Protein AF-A0A1X0P2I8-F1 (afdb_monomer_lite)

Structure (mmCIF, N/CA/C/O backbone):
data_AF-A0A1X0P2I8-F1
#
_entry.id   AF-A0A1X0P2I8-F1
#
loop_
_atom_site.group_PDB
_atom_site.id
_atom_site.type_symbol
_atom_site.label_atom_id
_atom_site.label_alt_id
_atom_site.label_comp_id
_atom_site.label_asym_id
_atom_site.label_entity_id
_atom_site.label_seq_id
_atom_site.pdbx_PDB_ins_code
_atom_site.Cartn_x
_atom_site.Cartn_y
_atom_site.Cartn_z
_atom_site.occupancy
_atom_site.B_iso_or_equiv
_atom_site.auth_seq_id
_atom_site.auth_comp_id
_atom_site.auth_asym_id
_atom_site.auth_atom_id
_atom_site.pdbx_PDB_model_num
ATOM 1 N N . MET A 1 1 ? 32.670 7.216 27.425 1.00 40.34 1 MET A N 1
ATOM 2 C CA . MET A 1 1 ? 31.944 6.574 26.307 1.00 40.34 1 MET A CA 1
ATOM 3 C C . MET A 1 1 ? 30.724 7.446 26.153 1.00 40.34 1 MET A C 1
ATOM 5 O O . MET A 1 1 ? 29.781 7.277 26.911 1.00 40.34 1 MET A O 1
ATOM 9 N N . ASP A 1 2 ? 30.829 8.472 25.312 1.00 43.84 2 ASP A N 1
ATOM 10 C CA . ASP A 1 2 ? 29.868 9.572 25.307 1.00 43.84 2 ASP A CA 1
ATOM 11 C C . ASP A 1 2 ? 28.944 9.383 24.108 1.00 43.84 2 ASP A C 1
ATOM 13 O O . ASP A 1 2 ? 29.322 9.615 22.958 1.00 43.84 2 ASP A O 1
ATOM 17 N N . GLU A 1 3 ? 27.741 8.891 24.388 1.00 51.69 3 GLU A N 1
ATOM 18 C CA . GLU A 1 3 ? 26.669 8.718 23.415 1.00 51.69 3 GLU A CA 1
ATOM 19 C C . GLU A 1 3 ? 26.085 10.090 23.058 1.00 51.69 3 GLU A C 1
ATOM 21 O O . GLU A 1 3 ? 25.360 10.712 23.836 1.00 51.69 3 GLU A O 1
ATOM 26 N N . ARG A 1 4 ? 26.398 10.590 21.860 1.00 50.97 4 ARG A N 1
ATOM 27 C CA . ARG A 1 4 ? 25.686 11.732 21.279 1.00 50.97 4 ARG A CA 1
ATOM 28 C C . ARG A 1 4 ? 24.426 11.229 20.583 1.00 50.97 4 ARG A C 1
ATOM 30 O O . ARG A 1 4 ? 24.467 10.783 19.441 1.00 50.97 4 ARG A O 1
ATOM 37 N N . SER A 1 5 ? 23.312 11.321 21.304 1.00 48.66 5 SER A N 1
ATOM 38 C CA . SER A 1 5 ? 21.954 11.201 20.774 1.00 48.66 5 SER A CA 1
ATOM 39 C C . SER A 1 5 ? 21.706 12.309 19.741 1.00 48.66 5 SER A C 1
ATOM 41 O O . SER A 1 5 ? 21.740 13.494 20.073 1.00 48.66 5 SER A O 1
ATOM 43 N N . SER A 1 6 ? 21.510 11.936 18.475 1.00 56.78 6 SER A N 1
ATOM 44 C CA . SER A 1 6 ? 21.095 12.860 17.417 1.00 56.78 6 SER A CA 1
ATOM 45 C C . SER A 1 6 ? 19.573 12.992 17.469 1.00 56.78 6 SER A C 1
ATOM 47 O O . SER A 1 6 ? 18.841 12.095 17.054 1.00 56.78 6 SER A O 1
ATOM 49 N N . GLN A 1 7 ? 19.095 14.100 18.037 1.00 51.88 7 GLN A N 1
ATOM 50 C CA . GLN A 1 7 ? 17.690 14.500 17.984 1.00 51.88 7 GLN A CA 1
ATOM 51 C C . GLN A 1 7 ? 17.355 14.980 16.567 1.00 51.88 7 GLN A C 1
ATOM 53 O O . GLN A 1 7 ? 17.411 16.170 16.266 1.00 51.88 7 GLN A O 1
ATOM 58 N N . GLY A 1 8 ? 17.006 14.045 15.685 1.00 51.22 8 GLY A N 1
ATOM 59 C CA . GLY A 1 8 ? 16.320 14.367 14.438 1.00 51.22 8 GLY A CA 1
ATOM 60 C C . GLY A 1 8 ? 14.896 14.826 14.749 1.00 51.22 8 GLY A C 1
ATOM 61 O O . GLY A 1 8 ? 14.048 14.013 15.112 1.00 51.22 8 GLY A O 1
ATOM 62 N N . SER A 1 9 ? 14.643 16.131 14.643 1.00 59.03 9 SER A N 1
ATOM 63 C CA . SER A 1 9 ? 13.307 16.721 14.767 1.00 59.03 9 SER A CA 1
ATOM 64 C C . SER A 1 9 ? 12.510 16.431 13.494 1.00 59.03 9 SER A C 1
ATOM 66 O O . SER A 1 9 ? 12.720 17.066 12.462 1.00 59.03 9 SER A O 1
ATOM 68 N N . PHE A 1 10 ? 11.624 15.438 13.547 1.00 44.09 10 PHE A N 1
ATOM 69 C CA . PHE A 1 10 ? 10.663 15.171 12.481 1.00 44.09 10 PHE A CA 1
ATOM 70 C C . PHE A 1 10 ? 9.464 16.107 12.663 1.00 44.09 10 PHE A C 1
ATOM 72 O O . PHE A 1 10 ? 8.687 15.952 13.603 1.00 44.09 10 PHE A O 1
ATOM 79 N N . VAL A 1 11 ? 9.338 17.107 11.791 1.00 60.53 11 VAL A N 1
ATOM 80 C CA . VAL A 1 11 ? 8.165 17.987 11.752 1.00 60.53 11 VAL A CA 1
ATOM 81 C C . VAL A 1 11 ? 7.122 17.333 10.846 1.00 60.53 11 VAL A C 1
ATOM 83 O O . VAL A 1 11 ? 7.303 17.261 9.633 1.00 60.53 11 VAL A O 1
ATOM 86 N N . ASP A 1 12 ? 6.048 16.823 11.451 1.00 60.06 12 ASP A N 1
ATOM 87 C CA . ASP A 1 12 ? 4.880 16.288 10.749 1.00 60.06 12 ASP A CA 1
ATOM 88 C C . ASP A 1 12 ? 4.050 17.451 10.191 1.00 60.06 12 ASP A C 1
ATOM 90 O O . ASP A 1 12 ? 3.323 18.140 10.912 1.00 60.06 12 ASP A O 1
ATOM 94 N N . HIS A 1 13 ? 4.196 17.716 8.896 1.00 55.31 13 HIS A N 1
ATOM 95 C CA . HIS A 1 13 ? 3.269 18.576 8.179 1.00 55.31 13 HIS A CA 1
ATOM 96 C C . HIS A 1 13 ? 2.055 17.721 7.819 1.00 55.31 13 HIS A C 1
ATOM 98 O O . HIS A 1 13 ? 2.051 17.056 6.784 1.00 55.31 13 HIS A O 1
ATOM 104 N N . GLY A 1 14 ? 1.061 17.708 8.714 1.00 46.59 14 GLY A N 1
ATOM 105 C CA . GLY A 1 14 ? -0.191 16.974 8.540 1.00 46.59 14 GLY A CA 1
ATOM 106 C C . GLY A 1 14 ? -0.905 17.258 7.207 1.00 46.59 14 GLY A C 1
ATOM 107 O O . GLY A 1 14 ? -0.494 18.097 6.410 1.00 46.59 14 GLY A O 1
ATOM 108 N N . LEU A 1 15 ? -2.015 16.549 6.979 1.00 49.03 15 LEU A N 1
ATOM 109 C CA . LEU A 1 15 ? -2.770 16.409 5.715 1.00 49.03 15 LEU A CA 1
ATOM 110 C C . LEU A 1 15 ? -3.286 17.701 5.026 1.00 49.03 15 LEU A C 1
ATOM 112 O O . LEU A 1 15 ? -4.008 17.603 4.036 1.00 49.03 15 LEU A O 1
ATOM 116 N N . GLU A 1 16 ? -2.914 18.894 5.483 1.00 47.81 16 GLU A N 1
ATOM 117 C CA . GLU A 1 16 ? -3.387 20.190 4.976 1.00 47.81 16 GLU A CA 1
ATOM 118 C C . GLU A 1 16 ? -2.297 21.007 4.258 1.00 47.81 16 GLU A C 1
ATOM 120 O O . GLU A 1 16 ? -2.300 22.237 4.274 1.00 47.81 16 GLU A O 1
ATOM 125 N N . ALA A 1 17 ? -1.361 20.348 3.571 1.00 54.28 17 ALA A N 1
ATOM 126 C CA . ALA A 1 17 ? -0.540 21.036 2.578 1.00 54.28 17 ALA A CA 1
ATOM 127 C C . ALA A 1 17 ? -1.408 21.361 1.348 1.00 54.28 17 ALA A C 1
ATOM 129 O O . ALA A 1 17 ? -1.534 20.557 0.422 1.00 54.28 17 ALA A O 1
ATOM 130 N N . GLU A 1 18 ? -2.045 22.534 1.369 1.00 49.94 18 GLU A N 1
ATOM 131 C CA . GLU A 1 18 ? -2.803 23.093 0.252 1.00 49.94 18 GLU A CA 1
ATOM 132 C C . GLU A 1 18 ? -2.025 22.934 -1.063 1.00 49.94 18 GLU A C 1
ATOM 134 O O . GLU A 1 18 ? -0.910 23.436 -1.236 1.00 49.94 18 GLU A O 1
ATOM 139 N N . VAL A 1 19 ? -2.632 22.209 -2.006 1.00 52.62 19 VAL A N 1
ATOM 140 C CA . VAL A 1 19 ? -2.083 21.928 -3.335 1.00 52.62 19 VAL A CA 1
ATOM 141 C C . VAL A 1 19 ? -2.141 23.202 -4.176 1.00 52.62 19 VAL A C 1
ATOM 143 O O . VAL A 1 19 ? -2.977 23.362 -5.067 1.00 52.62 19 VAL A O 1
ATOM 146 N N . ASN A 1 20 ? -1.235 24.135 -3.905 1.00 52.88 20 ASN A N 1
ATOM 147 C CA . ASN A 1 20 ? -0.969 25.232 -4.814 1.00 52.88 20 ASN A CA 1
ATOM 148 C C . ASN A 1 20 ? -0.104 24.673 -5.954 1.00 52.88 20 ASN A C 1
ATOM 150 O O . ASN A 1 20 ? 0.986 24.153 -5.717 1.00 52.88 20 ASN A O 1
ATOM 154 N N . LYS A 1 21 ? -0.590 24.738 -7.204 1.00 52.88 21 LYS A N 1
ATOM 155 C CA . LYS A 1 21 ? -0.022 24.060 -8.400 1.00 52.88 21 LYS A CA 1
ATOM 156 C C . LYS A 1 21 ? 1.413 24.482 -8.779 1.00 52.88 21 LYS A C 1
ATOM 158 O O . LYS A 1 21 ? 1.918 24.080 -9.825 1.00 52.88 21 LYS A O 1
ATOM 163 N N . GLN A 1 22 ? 2.065 25.296 -7.955 1.00 53.16 22 GLN A N 1
ATOM 164 C CA . GLN A 1 22 ? 3.416 25.820 -8.145 1.00 53.16 22 GLN A CA 1
ATOM 165 C C . GLN A 1 22 ? 4.371 25.471 -6.989 1.00 53.16 22 GLN A C 1
ATOM 167 O O . GLN A 1 22 ? 5.571 25.719 -7.109 1.00 53.16 22 GLN A O 1
ATOM 172 N N . SER A 1 23 ? 3.891 24.849 -5.908 1.00 50.38 23 SER A N 1
ATOM 173 C CA . SER A 1 23 ? 4.738 24.454 -4.780 1.00 50.38 23 SER A CA 1
ATOM 174 C C . SER A 1 23 ? 5.428 23.125 -5.073 1.00 50.38 23 SER A C 1
ATOM 176 O O . SER A 1 23 ? 4.863 22.046 -4.902 1.00 50.38 23 SER A O 1
ATOM 178 N N . ARG A 1 24 ? 6.672 23.195 -5.551 1.00 53.56 24 ARG A N 1
ATOM 179 C CA . ARG A 1 24 ? 7.569 22.034 -5.569 1.00 53.56 24 ARG A CA 1
ATOM 180 C C . ARG A 1 24 ? 8.019 21.735 -4.133 1.00 53.56 24 ARG A C 1
ATOM 182 O O . ARG A 1 24 ? 8.347 22.685 -3.424 1.00 53.56 24 ARG A O 1
ATOM 189 N N . PRO A 1 25 ? 8.095 20.461 -3.710 1.00 54.41 25 PRO A N 1
ATOM 190 C CA . PRO A 1 25 ? 8.664 20.120 -2.412 1.00 54.41 25 PRO A CA 1
ATOM 191 C C . PRO A 1 25 ? 10.125 20.584 -2.365 1.00 54.41 25 PRO A C 1
ATOM 193 O O . PRO A 1 25 ? 10.952 20.147 -3.170 1.00 54.41 25 PRO A O 1
ATOM 196 N N . GLN A 1 26 ? 10.427 21.509 -1.455 1.00 49.66 26 GLN A N 1
ATOM 197 C CA . GLN A 1 26 ? 11.792 21.930 -1.165 1.00 49.66 26 GLN A CA 1
ATOM 198 C C . GLN A 1 26 ? 12.400 20.909 -0.207 1.00 49.66 26 GLN A C 1
ATOM 200 O O . GLN A 1 26 ? 12.091 20.888 0.980 1.00 49.66 26 GLN A O 1
ATOM 205 N N . TRP A 1 27 ? 13.242 20.026 -0.737 1.00 51.84 27 TRP A N 1
ATOM 206 C CA . TRP A 1 27 ? 14.096 19.187 0.091 1.00 51.84 27 TRP A CA 1
ATOM 207 C C . TRP A 1 27 ? 15.298 20.030 0.507 1.00 51.84 27 TRP A C 1
ATOM 209 O O . TRP A 1 27 ? 16.186 20.288 -0.307 1.00 51.84 27 TRP A O 1
ATOM 219 N N . ASN A 1 28 ? 15.319 20.478 1.761 1.00 45.62 28 ASN A N 1
ATOM 220 C CA . ASN A 1 28 ? 16.518 21.062 2.346 1.00 45.62 28 ASN A CA 1
ATOM 221 C C . ASN A 1 28 ? 17.501 19.920 2.615 1.00 45.62 28 ASN A C 1
ATOM 223 O O . ASN A 1 28 ? 17.401 19.220 3.618 1.00 45.62 28 ASN A O 1
ATOM 227 N N . VAL A 1 29 ? 18.426 19.698 1.684 1.00 46.53 29 VAL A N 1
ATOM 228 C CA . VAL A 1 29 ? 19.618 18.895 1.956 1.00 46.53 29 VAL A CA 1
ATOM 229 C C . VAL A 1 29 ? 20.587 19.827 2.672 1.00 46.53 29 VAL A C 1
ATOM 231 O O . VAL A 1 29 ? 21.187 20.694 2.038 1.00 46.53 29 VAL A O 1
ATOM 234 N N . GLU A 1 30 ? 20.696 19.696 3.994 1.00 48.53 30 GLU A N 1
ATOM 235 C CA . GLU A 1 30 ? 21.789 20.318 4.740 1.00 48.53 30 GLU A CA 1
ATOM 236 C C . GLU A 1 30 ? 23.108 19.810 4.148 1.00 48.53 30 GLU A C 1
ATOM 238 O O . GLU A 1 30 ? 23.449 18.629 4.225 1.00 48.53 30 GLU A O 1
ATOM 243 N N . LEU A 1 31 ? 23.822 20.713 3.478 1.00 48.50 31 LEU A N 1
ATOM 244 C CA . LEU A 1 31 ? 25.191 20.500 3.045 1.00 48.50 31 LEU A CA 1
ATOM 245 C C . LEU A 1 31 ? 26.042 20.352 4.307 1.00 48.50 31 LEU A C 1
ATOM 247 O O . LEU A 1 31 ? 26.390 21.342 4.941 1.00 48.50 31 LEU A O 1
ATOM 251 N N . THR A 1 32 ? 26.369 19.118 4.682 1.00 47.84 32 THR A N 1
ATOM 252 C CA . THR A 1 32 ? 27.447 18.858 5.639 1.00 47.84 32 THR A CA 1
ATOM 253 C C . THR A 1 32 ? 28.736 19.496 5.122 1.00 47.84 32 THR A C 1
ATOM 255 O O . THR A 1 32 ? 29.154 19.224 3.994 1.00 47.84 32 THR A O 1
ATOM 258 N N . ASP A 1 33 ? 29.330 20.357 5.949 1.00 44.56 33 ASP A N 1
ATOM 259 C CA . ASP A 1 33 ? 30.525 21.150 5.663 1.00 44.56 33 ASP A CA 1
ATOM 260 C C . ASP A 1 33 ? 31.669 20.339 5.014 1.00 44.56 33 ASP A C 1
ATOM 262 O O . ASP A 1 33 ? 31.988 19.237 5.469 1.00 44.56 33 ASP A O 1
ATOM 266 N N . PRO A 1 34 ? 32.391 20.894 4.019 1.00 47.94 34 PRO A N 1
ATOM 267 C CA . PRO A 1 34 ? 33.467 20.196 3.311 1.00 47.94 34 PRO A CA 1
ATOM 268 C C . PRO A 1 34 ? 34.801 20.133 4.081 1.00 47.94 34 PRO A C 1
ATOM 270 O O . PRO A 1 34 ? 35.843 19.903 3.472 1.00 47.94 34 PRO A O 1
ATOM 273 N N . ASN A 1 35 ? 34.819 20.350 5.401 1.00 47.69 35 ASN A N 1
ATOM 274 C CA . ASN A 1 35 ? 36.061 20.626 6.133 1.00 47.69 35 ASN A CA 1
ATOM 275 C C . ASN A 1 35 ? 36.382 19.656 7.280 1.00 47.69 35 ASN A C 1
ATOM 277 O O . ASN A 1 35 ? 36.879 20.067 8.327 1.00 47.69 35 ASN A O 1
ATOM 281 N N . MET A 1 36 ? 36.137 18.358 7.088 1.00 41.94 36 MET A N 1
ATOM 282 C CA . MET A 1 36 ? 36.629 17.321 7.997 1.00 41.94 36 MET A CA 1
ATOM 283 C C . MET A 1 36 ? 37.161 16.115 7.217 1.00 41.94 36 MET A C 1
ATOM 285 O O . MET A 1 36 ? 36.434 15.474 6.466 1.00 41.94 36 MET A O 1
ATOM 289 N N . SER A 1 37 ? 38.422 15.781 7.507 1.00 38.03 37 SER A N 1
ATOM 290 C CA . SER A 1 37 ? 39.144 14.524 7.239 1.00 38.03 37 SER A CA 1
ATOM 291 C C . SER A 1 37 ? 40.025 14.421 5.984 1.00 38.03 37 SER A C 1
ATOM 293 O O . SER A 1 37 ? 39.835 13.602 5.093 1.00 38.03 37 SER A O 1
ATOM 295 N N . ASN A 1 38 ? 41.137 15.159 6.033 1.00 40.84 38 ASN A N 1
ATOM 296 C CA . ASN A 1 38 ? 42.406 14.708 5.468 1.00 40.84 38 ASN A CA 1
ATOM 297 C C . ASN A 1 38 ? 43.212 14.022 6.595 1.00 40.84 38 ASN A C 1
ATOM 299 O O . ASN A 1 38 ? 43.756 14.720 7.451 1.00 40.84 38 ASN A O 1
ATOM 303 N N . ARG A 1 39 ? 43.244 12.680 6.657 1.00 40.19 39 ARG A N 1
ATOM 304 C CA . ARG A 1 39 ? 44.257 11.881 7.393 1.00 40.19 39 ARG A CA 1
ATOM 305 C C . ARG A 1 39 ? 44.023 10.379 7.198 1.00 40.19 39 ARG A C 1
ATOM 307 O O . ARG A 1 39 ? 43.265 9.784 7.943 1.00 40.19 39 ARG A O 1
ATOM 314 N N . TYR A 1 40 ? 44.707 9.779 6.228 1.00 40.38 40 TYR A N 1
ATOM 315 C CA . TYR A 1 40 ? 45.463 8.527 6.379 1.00 40.38 40 TYR A CA 1
ATOM 316 C C . TYR A 1 40 ? 46.377 8.401 5.157 1.00 40.38 40 TYR A C 1
ATOM 318 O O . TYR A 1 40 ? 45.920 8.395 4.019 1.00 40.38 40 TYR A O 1
ATOM 326 N N . GLY A 1 41 ? 47.686 8.406 5.405 1.00 36.16 41 GLY A N 1
ATOM 327 C CA . GLY A 1 41 ? 48.711 8.337 4.372 1.00 36.16 41 GLY A CA 1
ATOM 328 C C . GLY A 1 41 ? 49.044 6.909 3.945 1.00 36.16 41 GLY A C 1
ATOM 329 O O . GLY A 1 41 ? 48.956 5.969 4.734 1.00 36.16 41 GLY A O 1
ATOM 330 N N . SER A 1 42 ? 49.515 6.775 2.706 1.00 38.47 42 SER A N 1
ATOM 331 C CA . SER A 1 42 ? 50.537 5.798 2.320 1.00 38.47 42 SER A CA 1
ATOM 332 C C . SER A 1 42 ? 51.155 6.165 0.967 1.00 38.47 42 SER A C 1
ATOM 334 O O . SER A 1 42 ? 50.488 6.096 -0.056 1.00 38.47 42 SER A O 1
ATOM 336 N N . SER A 1 43 ? 52.446 6.513 1.034 1.00 41.75 43 SER A N 1
ATOM 337 C CA . SER A 1 43 ? 53.532 6.038 0.156 1.00 41.75 43 SER A CA 1
ATOM 338 C C . SER A 1 43 ? 53.591 6.509 -1.312 1.00 41.75 43 SER A C 1
ATOM 340 O O . SER A 1 43 ? 52.734 6.174 -2.117 1.00 41.75 43 SER A O 1
ATOM 342 N N . GLY A 1 44 ? 54.674 7.236 -1.649 1.00 34.12 44 GLY A N 1
ATOM 343 C CA . GLY A 1 44 ? 55.070 7.703 -2.999 1.00 34.12 44 GLY A CA 1
ATOM 344 C C . GLY A 1 44 ? 55.504 6.590 -3.986 1.00 34.12 44 GLY A C 1
ATOM 345 O O . GLY A 1 44 ? 55.099 5.451 -3.767 1.00 34.12 44 GLY A O 1
ATOM 346 N N . PRO A 1 45 ? 56.337 6.836 -5.036 1.00 48.47 45 PRO A N 1
ATOM 347 C CA . PRO A 1 45 ? 57.292 7.943 -5.212 1.00 48.47 45 PRO A CA 1
ATOM 348 C C . PRO A 1 45 ? 57.292 8.665 -6.589 1.00 48.47 45 PRO A C 1
ATOM 350 O O . PRO A 1 45 ? 56.811 8.171 -7.600 1.00 48.47 45 PRO A O 1
ATOM 353 N N . SER A 1 46 ? 57.901 9.854 -6.571 1.00 47.06 46 SER A N 1
ATOM 354 C CA . SER A 1 46 ? 58.804 10.475 -7.558 1.00 47.06 46 SER A CA 1
ATOM 355 C C . SER A 1 46 ? 58.752 10.071 -9.044 1.00 47.06 46 SER A C 1
ATOM 357 O O . SER A 1 46 ? 59.233 9.003 -9.414 1.00 47.06 46 SER A O 1
ATOM 359 N N . SER A 1 47 ? 58.445 11.038 -9.917 1.00 41.78 47 SER A N 1
ATOM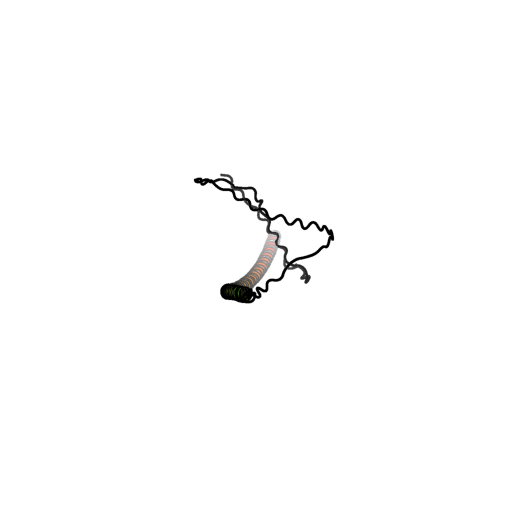 360 C CA . SER A 1 47 ? 59.198 11.227 -11.169 1.00 41.78 47 SER A CA 1
ATOM 361 C C . SER A 1 47 ? 59.093 12.670 -11.673 1.00 41.78 47 SER A C 1
ATOM 363 O O . SER A 1 47 ? 58.006 13.214 -11.842 1.00 41.78 47 SER A O 1
ATOM 365 N N . SER A 1 48 ? 60.263 13.256 -11.870 1.00 45.53 48 SER A N 1
ATOM 366 C CA . SER A 1 48 ? 60.601 14.573 -12.402 1.00 45.53 48 SER A CA 1
ATOM 367 C C . SER A 1 48 ? 60.402 14.709 -13.924 1.00 45.53 48 SER A C 1
ATOM 369 O O . SER A 1 48 ? 60.292 13.704 -14.621 1.00 45.53 48 SER A O 1
ATOM 371 N N . ASN A 1 49 ? 60.516 15.963 -14.403 1.00 41.06 49 ASN A N 1
ATOM 372 C CA . ASN A 1 49 ? 60.727 16.427 -15.793 1.00 41.06 49 ASN A CA 1
ATOM 373 C C . ASN A 1 49 ? 59.479 16.412 -16.705 1.00 41.06 49 ASN A C 1
ATOM 375 O O . ASN A 1 49 ? 58.652 15.522 -16.609 1.00 41.06 49 ASN A O 1
ATOM 379 N N . SER A 1 50 ? 59.245 17.340 -17.638 1.00 43.91 50 SER A N 1
ATOM 380 C CA . SER A 1 50 ? 60.072 18.344 -18.322 1.00 43.91 50 SER A CA 1
ATOM 381 C C . SER A 1 50 ? 59.145 19.388 -18.9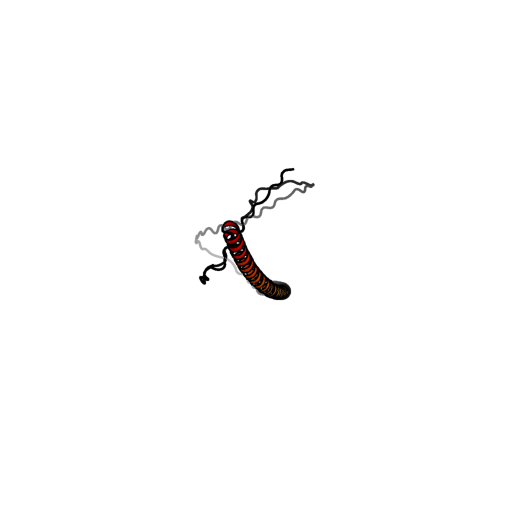62 1.00 43.91 50 SER A C 1
ATOM 383 O O . SER A 1 50 ? 58.032 19.053 -19.361 1.00 43.91 50 SER A O 1
ATOM 385 N N . ASN A 1 51 ? 59.666 20.606 -19.113 1.00 48.78 51 ASN A N 1
ATOM 386 C CA . ASN A 1 51 ? 59.240 21.679 -20.016 1.00 48.78 51 ASN A CA 1
ATOM 387 C C . ASN A 1 51 ? 58.711 21.185 -21.375 1.00 48.78 51 ASN A C 1
ATOM 389 O O . ASN A 1 51 ? 59.256 20.222 -21.921 1.00 48.78 51 ASN A O 1
ATOM 393 N N . ASN A 1 52 ? 57.736 21.911 -21.932 1.00 51.53 52 ASN A N 1
ATOM 394 C CA . ASN A 1 52 ? 57.887 22.571 -23.232 1.00 51.53 52 ASN A CA 1
ATOM 395 C C . ASN A 1 52 ? 56.837 23.675 -23.394 1.00 51.53 52 ASN A C 1
ATOM 397 O O . ASN A 1 52 ? 55.631 23.427 -23.337 1.00 51.53 52 ASN A O 1
ATOM 401 N N . ASP A 1 53 ? 57.373 24.877 -23.571 1.00 49.28 53 ASP A N 1
ATOM 402 C CA . ASP A 1 53 ? 56.766 26.028 -24.217 1.00 49.28 53 ASP A CA 1
ATOM 403 C C . ASP A 1 53 ? 56.271 25.651 -25.619 1.00 49.28 53 ASP A C 1
ATOM 405 O O . ASP A 1 53 ? 56.921 24.865 -26.304 1.00 49.28 53 ASP A O 1
ATOM 409 N N . ASP A 1 54 ? 55.156 26.234 -26.048 1.00 53.44 54 ASP A N 1
ATOM 410 C CA . ASP A 1 54 ? 54.997 26.673 -27.433 1.00 53.44 54 ASP A CA 1
ATOM 411 C C . ASP A 1 54 ? 53.982 27.822 -27.451 1.00 53.44 54 ASP A C 1
ATOM 413 O O . ASP A 1 54 ? 52.811 27.689 -27.081 1.00 53.44 54 ASP A O 1
ATOM 417 N N . GLU A 1 55 ? 54.525 28.977 -27.807 1.00 52.44 55 GLU A N 1
ATOM 418 C CA . GLU A 1 55 ? 53.868 30.249 -28.041 1.00 52.44 55 GLU A CA 1
ATOM 419 C C . GLU A 1 55 ? 52.952 30.165 -29.268 1.00 52.44 55 GLU A C 1
ATOM 421 O O . GLU A 1 55 ? 53.303 29.546 -30.268 1.00 52.44 55 GLU A O 1
ATOM 426 N N . ASP A 1 56 ? 51.809 30.848 -29.225 1.00 53.59 56 ASP A N 1
ATOM 427 C CA . ASP A 1 56 ? 51.098 31.255 -30.441 1.00 53.59 56 ASP A CA 1
ATOM 428 C C . ASP A 1 56 ? 50.514 32.658 -30.215 1.00 53.59 56 ASP A C 1
ATOM 430 O O . ASP A 1 56 ? 49.349 32.860 -29.853 1.00 53.59 56 ASP A O 1
ATOM 434 N N . ASP A 1 57 ? 51.398 33.639 -30.404 1.00 53.16 57 ASP A N 1
ATOM 435 C CA . ASP A 1 57 ? 51.101 35.059 -30.557 1.00 53.16 57 ASP A CA 1
ATOM 436 C C . ASP A 1 57 ? 50.218 35.295 -31.793 1.00 53.16 57 ASP A C 1
ATOM 438 O O . ASP A 1 57 ? 50.635 35.099 -32.934 1.00 53.16 57 ASP A O 1
ATOM 442 N N . ASN A 1 58 ? 49.004 35.806 -31.583 1.00 50.69 58 ASN A N 1
ATOM 443 C CA . ASN A 1 58 ? 48.185 36.402 -32.641 1.00 50.69 58 ASN A CA 1
ATOM 444 C C . ASN A 1 58 ? 48.109 37.922 -32.452 1.00 50.69 58 ASN A C 1
ATOM 446 O O . ASN A 1 58 ? 47.075 38.459 -32.055 1.00 50.69 58 ASN A O 1
ATOM 450 N N . ASN A 1 59 ? 49.201 38.614 -32.782 1.00 50.25 59 ASN A N 1
ATOM 451 C CA . ASN A 1 59 ? 49.188 40.049 -33.061 1.00 50.25 59 ASN A CA 1
ATOM 452 C C . ASN A 1 59 ? 49.024 40.259 -34.573 1.00 50.25 59 ASN A C 1
ATOM 454 O O . ASN A 1 59 ? 49.991 40.214 -35.331 1.00 50.25 59 ASN A O 1
ATOM 458 N N . ASN A 1 60 ? 47.786 40.487 -35.018 1.00 48.88 60 ASN A N 1
ATOM 459 C CA . ASN A 1 60 ? 47.522 41.089 -36.325 1.00 48.88 60 ASN A CA 1
ATOM 460 C C . ASN A 1 60 ? 47.506 42.609 -36.151 1.00 48.88 60 ASN A C 1
ATOM 462 O O . ASN A 1 60 ? 46.443 43.194 -35.946 1.00 48.88 60 ASN A O 1
ATOM 466 N N . ASP A 1 61 ? 48.690 43.221 -36.221 1.00 50.56 61 ASP A N 1
ATOM 467 C CA . ASP A 1 61 ? 48.820 44.663 -36.408 1.00 50.56 61 ASP A CA 1
ATOM 468 C C . ASP A 1 61 ? 48.729 45.006 -37.897 1.00 50.56 61 ASP A C 1
ATOM 470 O O . ASP A 1 61 ? 49.497 44.554 -38.751 1.00 50.56 61 ASP A O 1
ATOM 474 N N . ASP A 1 62 ? 47.717 45.813 -38.169 1.00 51.97 62 ASP A N 1
ATOM 475 C CA . ASP A 1 62 ? 47.272 46.316 -39.452 1.00 51.97 62 ASP A CA 1
ATOM 476 C C . ASP A 1 62 ? 48.124 47.541 -39.822 1.00 51.97 62 ASP A C 1
ATOM 478 O O . ASP A 1 62 ? 47.900 48.644 -39.322 1.00 51.97 62 ASP A O 1
ATOM 482 N N . HIS A 1 63 ? 49.134 47.369 -40.681 1.00 53.66 63 HIS A N 1
ATOM 483 C CA . HIS A 1 63 ? 49.868 48.502 -41.250 1.00 53.66 63 HIS A CA 1
ATOM 484 C C . HIS A 1 63 ? 50.038 48.402 -42.769 1.00 53.66 63 HIS A C 1
ATOM 486 O O . HIS A 1 63 ? 50.973 47.821 -43.320 1.00 53.66 63 HIS A O 1
ATOM 492 N N . ASP A 1 64 ? 49.093 49.072 -43.421 1.00 51.41 64 ASP A N 1
ATOM 493 C CA . ASP A 1 64 ? 49.115 49.611 -44.774 1.00 51.41 64 ASP A CA 1
ATOM 494 C C . ASP A 1 64 ? 50.356 50.485 -45.031 1.00 51.41 64 ASP A C 1
ATOM 496 O O . ASP A 1 64 ? 50.494 51.558 -44.450 1.00 51.41 64 ASP A O 1
ATOM 500 N N . TYR A 1 65 ? 51.217 50.067 -45.965 1.00 48.41 65 TYR A N 1
ATOM 501 C CA . TYR A 1 65 ? 51.991 50.999 -46.788 1.00 48.41 65 TYR A CA 1
ATOM 502 C C . TYR A 1 65 ? 52.181 50.472 -48.217 1.00 48.41 65 TYR A C 1
ATOM 504 O O . TYR A 1 65 ? 53.029 49.634 -48.528 1.00 48.41 65 TYR A O 1
ATOM 512 N N . ARG A 1 66 ? 51.427 51.079 -49.137 1.00 47.81 66 ARG A N 1
ATOM 513 C CA . ARG A 1 66 ? 51.725 51.178 -50.575 1.00 47.81 66 ARG A CA 1
ATOM 514 C C . ARG A 1 66 ? 53.186 51.572 -50.855 1.00 47.81 66 ARG A C 1
ATOM 516 O O . ARG A 1 66 ? 53.595 52.680 -50.512 1.00 47.81 66 ARG A O 1
ATOM 523 N N . LYS A 1 67 ? 53.878 50.810 -51.717 1.00 45.78 67 LYS A N 1
ATOM 524 C CA . LYS A 1 67 ? 54.747 51.376 -52.777 1.00 45.78 67 LYS A CA 1
ATOM 525 C C . LYS A 1 67 ? 55.034 50.379 -53.910 1.00 45.78 67 LYS A C 1
ATOM 527 O O . LYS A 1 67 ? 55.601 49.315 -53.715 1.00 45.78 67 LYS A O 1
ATOM 532 N N . LYS A 1 68 ? 54.629 50.776 -55.122 1.00 48.75 68 LYS A N 1
ATOM 533 C CA . LYS A 1 68 ? 54.916 50.149 -56.427 1.00 48.75 68 LYS A CA 1
ATOM 534 C C . LYS A 1 68 ? 56.396 50.313 -56.820 1.00 48.75 68 LYS A C 1
ATOM 536 O O . LYS A 1 68 ? 56.914 51.412 -56.629 1.00 48.75 68 LYS A O 1
ATOM 541 N N . LYS A 1 69 ? 56.974 49.333 -57.540 1.00 44.34 69 LYS A N 1
ATOM 542 C CA . LYS A 1 69 ? 57.434 49.442 -58.955 1.00 44.34 69 LYS A CA 1
ATOM 543 C C . LYS A 1 69 ? 58.098 48.140 -59.476 1.00 44.34 69 LYS A C 1
ATOM 545 O O . LYS A 1 69 ? 58.868 47.540 -58.744 1.00 44.34 69 LYS A O 1
ATOM 550 N N . HIS A 1 70 ? 57.725 47.776 -60.721 1.00 41.88 70 HIS A N 1
ATOM 551 C CA . HIS A 1 70 ? 58.442 47.133 -61.860 1.00 41.88 70 HIS A CA 1
ATOM 552 C C . HIS A 1 70 ? 59.790 46.426 -61.607 1.00 41.88 70 HIS A C 1
ATOM 554 O O . HIS A 1 70 ? 60.595 46.912 -60.834 1.00 41.88 70 HIS A O 1
ATOM 560 N N . ASP A 1 71 ? 60.221 45.361 -62.287 1.00 43.66 71 ASP A N 1
ATOM 561 C CA . ASP A 1 71 ? 59.842 44.642 -63.514 1.00 43.66 71 ASP A CA 1
ATOM 562 C C . ASP A 1 71 ? 60.653 43.329 -63.505 1.00 43.66 71 ASP A C 1
ATOM 564 O O . ASP A 1 71 ? 61.767 43.312 -62.979 1.00 43.66 71 ASP A O 1
ATOM 568 N N . GLY A 1 72 ? 60.192 42.271 -64.183 1.00 40.38 72 GLY A N 1
ATOM 569 C CA . GLY A 1 72 ? 61.143 41.277 -64.696 1.00 40.38 72 GLY A CA 1
ATOM 570 C C . GLY A 1 72 ? 60.707 39.816 -64.733 1.00 40.38 72 GLY A C 1
ATOM 571 O O . GLY A 1 72 ? 60.887 39.076 -63.778 1.00 40.38 72 GLY A O 1
ATOM 572 N N . ARG A 1 73 ? 60.357 39.389 -65.951 1.00 43.16 73 ARG A N 1
ATOM 573 C CA . ARG A 1 73 ? 60.673 38.073 -66.542 1.00 43.16 73 ARG A CA 1
ATOM 574 C C . ARG A 1 73 ? 59.857 36.856 -66.081 1.00 43.16 73 ARG A C 1
ATOM 576 O O . ARG A 1 73 ? 60.204 36.124 -65.165 1.00 43.16 73 ARG A O 1
ATOM 583 N N . ARG A 1 74 ? 58.845 36.582 -66.914 1.00 50.44 74 ARG A N 1
ATOM 584 C CA . ARG A 1 74 ? 58.503 35.277 -67.510 1.00 50.44 74 ARG A CA 1
ATOM 585 C C . ARG A 1 74 ? 59.367 34.091 -67.048 1.00 50.44 74 ARG A C 1
ATOM 587 O O . ARG A 1 74 ? 60.531 34.005 -67.434 1.00 50.44 74 ARG A O 1
ATOM 594 N N . ARG A 1 75 ? 58.718 33.102 -66.433 1.00 49.62 75 ARG A N 1
ATOM 595 C CA . ARG A 1 75 ? 58.756 31.705 -66.889 1.00 49.62 75 ARG A CA 1
ATOM 596 C C . ARG A 1 75 ? 57.481 31.007 -66.446 1.00 49.62 75 ARG A C 1
ATOM 598 O O . ARG A 1 75 ? 57.183 30.922 -65.258 1.00 49.62 75 ARG A O 1
ATOM 605 N N . ASP A 1 76 ? 56.757 30.523 -67.443 1.00 49.12 76 ASP A N 1
ATOM 606 C CA . ASP A 1 76 ? 55.720 29.524 -67.292 1.00 49.12 76 ASP A CA 1
ATOM 607 C C . ASP A 1 76 ? 56.258 28.351 -66.476 1.00 49.12 76 ASP A C 1
ATOM 609 O O . ASP A 1 76 ? 57.257 27.710 -66.804 1.00 49.12 76 ASP A O 1
ATOM 613 N N . SER A 1 77 ? 55.589 28.091 -65.367 1.00 49.94 77 SER A N 1
ATOM 614 C CA . SER A 1 77 ? 55.608 26.811 -64.678 1.00 49.94 77 SER A CA 1
ATOM 615 C C . SER A 1 77 ? 54.219 26.637 -64.092 1.00 49.94 77 SER A C 1
ATOM 617 O O . SER A 1 77 ? 54.010 26.667 -62.881 1.00 49.94 77 SER A O 1
ATOM 619 N N . SER A 1 78 ? 53.252 26.465 -64.996 1.00 49.62 78 SER A N 1
ATOM 620 C CA . SER A 1 78 ? 51.948 25.853 -64.744 1.00 49.62 78 SER A CA 1
ATOM 621 C C . SER A 1 78 ? 52.125 24.374 -64.365 1.00 49.62 78 SER A C 1
ATOM 623 O O . SER A 1 78 ? 51.549 23.465 -64.952 1.00 49.62 78 SER A O 1
ATOM 625 N N . LEU A 1 79 ? 52.944 24.107 -63.351 1.00 50.94 79 LEU A N 1
ATOM 626 C CA . LEU A 1 79 ? 52.991 22.821 -62.681 1.00 50.94 79 LEU A CA 1
ATOM 627 C C . LEU A 1 79 ? 51.918 22.852 -61.606 1.00 50.94 79 LEU A C 1
ATOM 629 O O . LEU A 1 79 ? 52.146 23.297 -60.483 1.00 50.94 79 LEU A O 1
ATOM 633 N N . ASN A 1 80 ? 50.727 22.424 -62.026 1.00 53.03 80 ASN A N 1
ATOM 634 C CA . ASN A 1 80 ? 49.716 21.719 -61.247 1.00 53.03 80 ASN A CA 1
ATOM 635 C C . ASN A 1 80 ? 50.125 21.415 -59.795 1.00 53.03 80 ASN A C 1
ATOM 637 O O . ASN A 1 80 ? 50.388 20.273 -59.427 1.00 53.03 80 ASN A O 1
ATOM 641 N N . ARG A 1 81 ? 50.063 22.416 -58.916 1.00 46.22 81 ARG A N 1
ATOM 642 C CA . ARG A 1 81 ? 49.787 22.176 -57.501 1.00 46.22 81 ARG A CA 1
ATOM 643 C C . ARG A 1 81 ? 48.278 22.160 -57.344 1.00 46.22 81 ARG A C 1
ATOM 645 O O . ARG A 1 81 ? 47.678 23.057 -56.759 1.00 46.22 81 ARG A O 1
ATOM 652 N N . CYS A 1 82 ? 47.675 21.095 -57.874 1.00 44.72 82 CYS A N 1
ATOM 653 C CA . CYS A 1 82 ? 46.402 20.602 -57.376 1.00 44.72 82 CYS A CA 1
ATOM 654 C C . CYS A 1 82 ? 46.612 20.248 -55.899 1.00 44.72 82 CYS A C 1
ATOM 656 O O . CYS A 1 82 ? 46.953 19.121 -55.548 1.00 44.72 82 CYS A O 1
ATOM 658 N N . ARG A 1 83 ? 46.469 21.241 -55.016 1.00 55.56 83 ARG A N 1
ATOM 659 C CA . ARG A 1 83 ? 46.268 20.996 -53.590 1.00 55.56 83 ARG A CA 1
ATOM 660 C C . ARG A 1 83 ? 45.037 20.089 -53.484 1.00 55.56 83 ARG A C 1
ATOM 662 O O . ARG A 1 83 ? 43.989 20.452 -54.025 1.00 55.56 83 ARG A O 1
ATOM 669 N N . PRO A 1 84 ? 45.110 18.932 -52.809 1.00 50.44 84 PRO A N 1
ATOM 670 C CA . PRO A 1 84 ? 43.961 18.057 -52.652 1.00 50.44 84 PRO A CA 1
ATOM 671 C C . PRO A 1 84 ? 43.045 18.640 -51.568 1.00 50.44 84 PRO A C 1
ATOM 673 O O . PRO A 1 84 ? 42.891 18.071 -50.490 1.00 50.44 84 PRO A O 1
ATOM 676 N N . TYR A 1 85 ? 42.409 19.779 -51.850 1.00 53.22 85 TYR A N 1
ATOM 677 C CA . TYR A 1 85 ? 41.435 20.429 -50.966 1.00 53.22 85 TYR A CA 1
ATOM 678 C C . TYR A 1 85 ? 40.192 19.553 -50.695 1.00 53.22 85 TYR A C 1
ATOM 680 O O . TYR A 1 85 ? 39.380 19.878 -49.836 1.00 53.22 85 TYR A O 1
ATOM 688 N N . GLY A 1 86 ? 40.049 18.412 -51.383 1.00 53.22 86 GLY A N 1
ATOM 689 C CA . GLY A 1 86 ? 38.971 17.441 -51.171 1.00 53.22 86 GLY A CA 1
ATOM 690 C C . GLY A 1 86 ? 39.301 16.251 -50.255 1.00 53.22 86 GLY A C 1
ATOM 691 O O . GLY A 1 86 ? 38.381 15.548 -49.836 1.00 53.22 86 GLY A O 1
ATOM 692 N N . MET A 1 87 ? 40.573 15.987 -49.924 1.00 54.75 87 MET A N 1
ATOM 693 C CA . MET A 1 87 ? 40.946 14.790 -49.141 1.00 54.75 87 MET A CA 1
ATOM 694 C C . MET A 1 87 ? 40.812 14.988 -47.624 1.00 54.75 87 MET A C 1
ATOM 696 O O . MET A 1 87 ? 40.459 14.050 -46.907 1.00 54.75 87 MET A O 1
ATOM 700 N N . THR A 1 88 ? 41.031 16.205 -47.121 1.00 57.78 88 THR A N 1
ATOM 701 C CA . THR A 1 88 ? 40.890 16.535 -45.692 1.00 57.78 88 THR A CA 1
ATOM 702 C C . THR A 1 88 ? 39.428 16.571 -45.254 1.00 57.78 88 THR A C 1
ATOM 704 O O . THR A 1 88 ? 39.103 16.049 -44.189 1.00 57.78 88 THR A O 1
ATOM 707 N N . ASN A 1 89 ? 38.529 17.085 -46.099 1.00 61.75 89 ASN A N 1
ATOM 708 C CA . ASN A 1 89 ? 37.094 17.133 -45.810 1.00 61.75 89 ASN A CA 1
ATOM 709 C C . ASN A 1 89 ? 36.471 15.731 -45.738 1.00 61.75 89 ASN A C 1
ATOM 711 O O . ASN A 1 89 ? 35.742 15.444 -44.793 1.00 61.75 89 ASN A O 1
ATOM 715 N N . ARG A 1 90 ? 36.825 14.807 -46.647 1.00 62.47 90 ARG A N 1
ATOM 716 C CA . ARG A 1 90 ? 36.347 13.410 -46.572 1.00 62.47 90 ARG A CA 1
ATOM 717 C C . ARG A 1 90 ? 36.838 12.683 -45.319 1.00 62.47 90 ARG A C 1
ATOM 719 O O . ARG A 1 90 ? 36.067 11.956 -44.697 1.00 62.47 90 ARG A O 1
ATOM 726 N N . ARG A 1 91 ? 38.099 12.893 -44.920 1.00 68.62 91 ARG A N 1
ATOM 727 C CA . ARG A 1 91 ? 38.641 12.314 -43.679 1.00 68.62 91 ARG A CA 1
ATOM 728 C C . ARG A 1 91 ? 37.957 12.894 -42.440 1.00 68.62 91 ARG A C 1
ATOM 730 O O . ARG A 1 91 ? 37.574 12.125 -41.567 1.00 68.62 91 ARG A O 1
ATOM 737 N N . ARG A 1 92 ? 37.730 14.212 -42.382 1.00 72.06 92 ARG A N 1
ATOM 738 C CA . ARG A 1 92 ? 37.018 14.866 -41.268 1.00 72.06 92 ARG A CA 1
ATOM 739 C C . ARG A 1 92 ? 35.569 14.393 -41.142 1.00 72.06 92 ARG A C 1
ATOM 741 O O . ARG A 1 92 ? 35.167 14.029 -40.044 1.00 72.06 92 ARG A O 1
ATOM 748 N N . VAL A 1 93 ? 34.827 14.303 -42.247 1.00 75.81 93 VAL A N 1
ATOM 749 C CA . VAL A 1 93 ? 33.447 13.778 -42.249 1.00 75.81 93 VAL A CA 1
ATOM 750 C C . VAL A 1 93 ? 33.414 12.311 -41.807 1.00 75.81 93 VAL A C 1
ATOM 752 O O . VAL A 1 93 ? 32.577 11.933 -40.992 1.00 75.81 93 VAL A O 1
ATOM 755 N N . GLY A 1 94 ? 34.365 11.485 -42.261 1.00 79.62 94 GLY A N 1
ATOM 756 C CA . GLY A 1 94 ? 34.480 10.093 -41.812 1.00 79.62 94 GLY A CA 1
ATOM 757 C C . GLY A 1 94 ? 34.790 9.961 -40.316 1.00 79.62 94 GLY A C 1
ATOM 758 O O . GLY A 1 94 ? 34.245 9.085 -39.645 1.00 79.62 94 GLY A O 1
ATOM 759 N N . VAL A 1 95 ? 35.625 10.850 -39.773 1.00 83.44 95 VAL A N 1
ATOM 760 C CA . VAL A 1 95 ? 35.910 10.919 -38.334 1.00 83.44 95 VAL A CA 1
ATOM 761 C C . VAL A 1 95 ? 34.665 11.357 -37.561 1.00 83.44 95 VAL A C 1
ATOM 763 O O . VAL A 1 95 ? 34.298 10.681 -36.604 1.00 83.44 95 VAL A O 1
ATOM 766 N N . GLN A 1 96 ? 33.969 12.413 -37.986 1.00 89.94 96 GLN A N 1
ATOM 767 C CA . GLN A 1 96 ? 32.733 12.884 -37.346 1.00 89.94 96 GLN A CA 1
ATOM 768 C C . GLN A 1 96 ? 31.632 11.816 -37.350 1.00 89.94 96 GLN A C 1
ATOM 770 O O . GLN A 1 96 ? 31.006 11.582 -36.320 1.00 89.94 96 GLN A O 1
ATOM 775 N N . TYR A 1 97 ? 31.449 11.106 -38.465 1.00 94.19 97 TYR A N 1
ATOM 776 C CA . TYR A 1 97 ? 30.480 10.015 -38.562 1.00 94.19 97 TYR A CA 1
ATOM 777 C C . TYR A 1 97 ? 30.791 8.875 -37.583 1.00 94.19 97 TYR A C 1
ATOM 779 O O . TYR A 1 97 ? 29.896 8.380 -36.903 1.00 94.19 97 TYR A O 1
ATOM 787 N N . ARG A 1 98 ? 32.067 8.484 -37.451 1.00 93.25 98 ARG A N 1
ATOM 788 C CA . ARG A 1 98 ? 32.484 7.474 -36.463 1.00 93.25 98 ARG A CA 1
ATOM 789 C C . ARG A 1 98 ? 32.225 7.935 -35.030 1.00 93.25 98 ARG A C 1
ATOM 791 O O . ARG A 1 98 ? 31.737 7.141 -34.232 1.00 93.25 98 ARG A O 1
ATOM 798 N N . HIS A 1 99 ? 32.514 9.198 -34.716 1.00 95.38 99 HIS A N 1
ATOM 799 C CA . HIS A 1 99 ? 32.222 9.763 -33.396 1.00 95.38 99 HIS A CA 1
ATOM 800 C C . HIS A 1 99 ? 30.719 9.745 -33.105 1.00 95.38 99 HIS A C 1
ATOM 802 O O . HIS A 1 99 ? 30.317 9.298 -32.034 1.00 95.38 99 HIS A O 1
ATOM 808 N N . LEU A 1 100 ? 29.889 10.148 -34.072 1.00 96.50 100 LEU A N 1
ATOM 809 C CA . LEU A 1 100 ? 28.434 10.119 -33.934 1.00 96.50 100 LEU A CA 1
ATOM 810 C C . LEU A 1 100 ? 27.906 8.690 -33.752 1.00 96.50 100 LEU A C 1
ATOM 812 O O . LEU A 1 100 ? 27.052 8.455 -32.904 1.00 96.50 100 LEU A O 1
ATOM 816 N N . LEU A 1 101 ? 28.446 7.719 -34.492 1.00 97.19 101 LEU A N 1
ATOM 817 C CA . LEU A 1 101 ? 28.071 6.312 -34.355 1.00 97.19 101 LEU A CA 1
ATOM 818 C C . LEU A 1 101 ? 28.401 5.765 -32.958 1.00 97.19 101 LEU A C 1
ATOM 820 O O . LEU A 1 101 ? 27.584 5.064 -32.363 1.00 97.19 101 LEU A O 1
ATOM 824 N N . LEU A 1 102 ? 29.581 6.087 -32.421 1.00 97.31 102 LEU A N 1
ATOM 825 C CA . LEU A 1 102 ? 29.966 5.692 -31.063 1.00 97.31 102 LEU A CA 1
ATOM 826 C C . LEU A 1 102 ? 29.093 6.376 -30.006 1.00 97.31 102 LEU A C 1
ATOM 828 O O . LEU A 1 102 ? 28.682 5.724 -29.046 1.00 97.31 102 LEU A O 1
ATOM 832 N N . ALA A 1 103 ? 28.774 7.658 -30.195 1.00 97.19 103 ALA A N 1
ATOM 833 C CA . ALA A 1 103 ? 27.868 8.389 -29.317 1.00 97.19 103 ALA A CA 1
ATOM 834 C C . ALA A 1 103 ? 26.459 7.774 -29.321 1.00 97.19 103 ALA A C 1
ATOM 836 O O . ALA A 1 103 ? 25.915 7.524 -28.249 1.00 97.19 103 ALA A O 1
ATOM 837 N N . ASN A 1 104 ? 25.909 7.441 -30.493 1.00 97.94 104 ASN A N 1
ATOM 838 C CA . ASN A 1 104 ? 24.610 6.774 -30.606 1.00 97.94 104 ASN A CA 1
ATOM 839 C C . ASN A 1 104 ? 24.606 5.412 -29.910 1.00 97.94 104 ASN A C 1
ATOM 841 O O . ASN A 1 104 ? 23.731 5.161 -29.090 1.00 97.94 104 ASN A O 1
ATOM 845 N N . ARG A 1 105 ? 25.626 4.573 -30.134 1.00 98.12 105 ARG A N 1
ATOM 846 C CA . ARG A 1 105 ? 25.749 3.287 -29.424 1.00 98.12 105 ARG A CA 1
ATOM 847 C C . ARG A 1 105 ? 25.808 3.469 -27.909 1.00 98.12 105 ARG A C 1
ATOM 849 O O . ARG A 1 105 ? 25.204 2.703 -27.165 1.00 98.12 105 ARG A O 1
ATOM 856 N N . ARG A 1 106 ? 26.525 4.491 -27.433 1.00 98.31 106 ARG A N 1
ATOM 857 C CA . ARG A 1 106 ? 26.574 4.815 -26.002 1.00 98.31 106 ARG A CA 1
ATOM 858 C C . ARG A 1 106 ? 25.196 5.221 -25.478 1.00 98.31 106 ARG A C 1
ATOM 860 O O . ARG A 1 106 ? 24.810 4.757 -24.408 1.00 98.31 106 ARG A O 1
ATOM 867 N N . LEU A 1 107 ? 24.465 6.054 -26.216 1.00 98.25 107 LEU A N 1
ATOM 868 C CA . LEU A 1 107 ? 23.109 6.466 -25.853 1.00 98.25 107 LEU A CA 1
ATOM 869 C C . LEU A 1 107 ? 22.134 5.284 -25.845 1.00 98.25 107 LEU A C 1
ATOM 871 O O . LEU A 1 107 ? 21.341 5.183 -24.919 1.00 98.25 107 LEU A O 1
ATOM 875 N N . GLU A 1 108 ? 22.230 4.360 -26.801 1.00 98.44 108 GLU A N 1
ATOM 876 C CA . GLU A 1 108 ? 21.424 3.130 -26.828 1.00 98.44 108 GLU A CA 1
ATOM 877 C C . GLU A 1 108 ? 21.661 2.271 -25.579 1.00 98.44 108 GLU A C 1
ATOM 879 O O . GLU A 1 108 ? 20.707 1.842 -24.931 1.00 98.44 108 GLU A O 1
ATOM 884 N N . VAL A 1 109 ? 22.925 2.077 -25.183 1.00 98.44 109 VAL A N 1
ATOM 885 C CA . VAL A 1 109 ? 23.273 1.336 -23.957 1.00 98.44 109 VAL A CA 1
ATOM 886 C C . VAL A 1 109 ? 22.748 2.047 -22.708 1.00 98.44 109 VAL A C 1
ATOM 888 O O . VAL A 1 109 ? 22.197 1.404 -21.808 1.00 98.44 109 VAL A O 1
ATOM 891 N N . MET A 1 110 ? 22.886 3.374 -22.642 1.00 98.50 110 MET A N 1
ATOM 892 C CA . MET A 1 110 ? 22.341 4.165 -21.536 1.00 98.50 110 MET A CA 1
ATOM 893 C C . MET A 1 110 ? 20.816 4.070 -21.481 1.00 98.50 110 MET A C 1
ATOM 895 O O . MET A 1 110 ? 20.269 3.874 -20.399 1.00 98.50 110 MET A O 1
ATOM 899 N N . ASN A 1 111 ? 20.136 4.141 -22.627 1.00 98.50 111 ASN A N 1
ATOM 900 C CA . ASN A 1 111 ? 18.686 4.026 -22.701 1.00 98.50 111 ASN A CA 1
ATOM 901 C C . ASN A 1 111 ? 18.215 2.639 -22.243 1.00 98.50 111 ASN A C 1
ATOM 903 O O . ASN A 1 111 ? 17.357 2.544 -21.372 1.00 98.50 111 ASN A O 1
ATOM 907 N N . ALA A 1 112 ? 18.852 1.564 -22.714 1.00 98.44 112 ALA A N 1
ATOM 908 C CA . ALA A 1 112 ? 18.549 0.207 -22.256 1.00 98.44 112 ALA A CA 1
ATOM 909 C C . ALA A 1 112 ? 18.757 0.041 -20.736 1.00 98.44 112 ALA A C 1
ATOM 911 O O . ALA A 1 112 ? 17.985 -0.637 -20.053 1.00 98.44 112 ALA A O 1
ATOM 912 N N . THR A 1 113 ? 19.784 0.693 -20.183 1.00 98.56 113 THR A N 1
ATOM 913 C CA . THR A 1 113 ? 20.038 0.704 -18.734 1.00 98.56 113 THR A CA 1
ATOM 914 C C . THR A 1 113 ? 18.937 1.454 -17.982 1.00 98.56 113 THR A C 1
ATOM 916 O O . THR A 1 113 ? 18.426 0.951 -16.981 1.00 98.56 113 THR A O 1
ATOM 919 N N . LEU A 1 114 ? 18.529 2.626 -18.477 1.00 98.62 114 LEU A N 1
ATOM 920 C CA . LEU A 1 114 ? 17.433 3.415 -17.911 1.00 98.62 114 LEU A CA 1
ATOM 921 C C . LEU A 1 114 ? 16.105 2.654 -17.959 1.00 98.62 114 LEU A C 1
ATOM 923 O O . LEU A 1 114 ? 15.393 2.621 -16.960 1.00 98.62 114 LEU A O 1
ATOM 927 N N . GLU A 1 115 ? 15.797 1.980 -19.065 1.00 98.56 115 GLU A N 1
ATOM 928 C CA . GLU A 1 115 ? 14.605 1.136 -19.193 1.00 98.56 115 GLU A CA 1
ATOM 929 C C . GLU A 1 115 ? 14.594 0.003 -18.163 1.00 98.56 115 GLU A C 1
ATOM 931 O O . GLU A 1 115 ? 13.558 -0.270 -17.551 1.00 98.56 115 GLU A O 1
ATOM 936 N N . LYS A 1 116 ? 15.744 -0.639 -17.927 1.00 98.69 116 LYS A N 1
ATOM 937 C CA . LYS A 1 116 ? 15.872 -1.677 -16.897 1.00 98.69 116 LYS A CA 1
ATOM 938 C C . LYS A 1 116 ? 15.615 -1.112 -15.501 1.00 98.69 116 LYS A C 1
ATOM 940 O O . LYS A 1 116 ? 14.837 -1.697 -14.753 1.00 98.69 116 LYS A O 1
ATOM 945 N N . MET A 1 117 ? 16.223 0.027 -15.165 1.00 98.56 117 MET A N 1
ATOM 946 C CA . MET A 1 117 ? 15.999 0.680 -13.870 1.00 98.56 117 MET A CA 1
ATOM 947 C C . MET A 1 117 ? 14.540 1.109 -13.700 1.00 98.56 117 MET A C 1
ATOM 949 O O . MET A 1 117 ? 13.969 0.909 -12.632 1.00 98.56 117 MET A O 1
ATOM 953 N N . ASN A 1 118 ? 13.910 1.630 -14.754 1.00 98.62 118 ASN A N 1
ATOM 954 C CA . ASN A 1 118 ? 12.504 2.020 -14.724 1.00 98.62 118 ASN A CA 1
ATOM 955 C C . ASN A 1 118 ? 11.592 0.810 -14.457 1.00 98.62 118 ASN A C 1
ATOM 957 O O . ASN A 1 118 ? 10.706 0.883 -13.612 1.00 98.62 118 ASN A O 1
ATOM 961 N N . LYS A 1 119 ? 11.860 -0.347 -15.080 1.00 98.62 119 LYS A N 1
ATOM 962 C CA . LYS A 1 119 ? 11.142 -1.598 -14.770 1.00 98.62 119 LYS A CA 1
ATOM 963 C C . LYS A 1 119 ? 11.265 -1.985 -13.295 1.00 98.62 119 LYS A C 1
ATOM 965 O O . LYS A 1 119 ? 10.247 -2.235 -12.657 1.00 98.62 119 LYS A O 1
ATOM 970 N N . THR A 1 120 ? 12.473 -1.951 -12.736 1.00 98.62 120 THR A N 1
ATOM 971 C CA . THR A 1 120 ? 12.687 -2.232 -11.306 1.00 98.62 120 THR A CA 1
ATOM 972 C C . THR A 1 120 ? 11.959 -1.229 -10.404 1.00 98.62 120 THR A C 1
ATOM 974 O O . THR A 1 120 ? 11.364 -1.619 -9.401 1.00 98.62 120 THR A O 1
ATOM 977 N N . LEU A 1 121 ? 11.945 0.059 -10.761 1.00 98.69 121 LEU A N 1
ATOM 978 C CA . LEU A 1 121 ? 11.200 1.078 -10.018 1.00 98.69 121 LEU A CA 1
ATOM 979 C C . LEU A 1 121 ? 9.685 0.855 -10.089 1.00 98.69 121 LEU A C 1
ATOM 981 O O . LEU A 1 121 ? 9.008 0.995 -9.074 1.00 98.69 121 LEU A O 1
ATOM 985 N N . MET A 1 122 ? 9.144 0.468 -11.246 1.00 98.62 122 MET A N 1
ATOM 986 C CA . MET A 1 122 ? 7.724 0.127 -11.379 1.00 98.62 122 MET A CA 1
ATOM 987 C C . MET A 1 122 ? 7.339 -1.079 -10.514 1.00 98.62 122 MET A C 1
ATOM 989 O O . MET A 1 122 ? 6.287 -1.060 -9.875 1.00 98.62 122 MET A O 1
ATOM 993 N N . GLU A 1 123 ? 8.185 -2.109 -10.457 1.00 98.62 123 GLU A N 1
ATOM 994 C CA . GLU A 1 123 ? 7.978 -3.269 -9.580 1.00 98.62 123 GLU A CA 1
ATOM 995 C C . GLU A 1 123 ? 8.002 -2.868 -8.101 1.00 98.62 123 GLU A C 1
ATOM 997 O O . GLU A 1 123 ? 7.095 -3.234 -7.353 1.00 98.62 123 GLU A O 1
ATOM 1002 N N . SER A 1 124 ? 8.978 -2.050 -7.695 1.00 98.50 124 SER A N 1
ATOM 1003 C CA . SER A 1 124 ? 9.056 -1.507 -6.334 1.00 98.50 124 SER A CA 1
ATOM 1004 C C . SER A 1 124 ? 7.808 -0.694 -5.976 1.00 98.50 124 SER A C 1
ATOM 1006 O O . SER A 1 124 ? 7.171 -0.944 -4.954 1.00 98.50 124 SER A O 1
ATOM 1008 N N . ASN A 1 125 ? 7.375 0.209 -6.860 1.00 98.69 125 ASN A N 1
ATOM 1009 C CA . ASN A 1 125 ? 6.158 0.996 -6.660 1.00 98.69 125 ASN A CA 1
ATOM 1010 C C . ASN A 1 125 ? 4.917 0.110 -6.522 1.00 98.69 125 ASN A C 1
ATOM 1012 O O . ASN A 1 125 ? 4.068 0.367 -5.671 1.00 98.69 125 ASN A O 1
ATOM 1016 N N . ARG A 1 126 ? 4.812 -0.964 -7.312 1.00 98.69 126 ARG A N 1
ATOM 1017 C CA . ARG A 1 126 ? 3.708 -1.923 -7.192 1.00 98.69 126 ARG A CA 1
ATOM 1018 C C . ARG A 1 126 ? 3.702 -2.613 -5.825 1.00 98.69 126 ARG A C 1
ATOM 1020 O O . ARG A 1 126 ? 2.631 -2.772 -5.240 1.00 98.69 126 ARG A O 1
ATOM 1027 N N . LEU A 1 127 ? 4.869 -3.006 -5.314 1.00 98.75 127 LEU A N 1
ATOM 1028 C CA . LEU A 1 127 ? 4.993 -3.591 -3.975 1.00 98.75 127 LEU A CA 1
ATOM 1029 C C . LEU A 1 127 ? 4.615 -2.584 -2.886 1.00 98.75 127 LEU A C 1
ATOM 1031 O O . LEU A 1 127 ? 3.862 -2.927 -1.978 1.00 98.75 127 LEU A O 1
ATOM 1035 N N . LEU A 1 128 ? 5.063 -1.332 -3.001 1.00 98.69 128 LEU A N 1
ATOM 1036 C CA . LEU A 1 128 ? 4.695 -0.267 -2.066 1.00 98.69 128 LEU A CA 1
ATOM 1037 C C . LEU A 1 128 ? 3.184 -0.025 -2.040 1.00 98.69 128 LEU A C 1
ATOM 1039 O O . LEU A 1 128 ? 2.602 0.062 -0.963 1.00 98.69 128 LEU A O 1
ATOM 1043 N N . VAL A 1 129 ? 2.525 0.012 -3.202 1.00 98.62 129 VAL A N 1
ATOM 1044 C CA . VAL A 1 129 ? 1.059 0.127 -3.282 1.00 98.62 129 VAL A CA 1
ATOM 1045 C C . VAL A 1 129 ? 0.377 -1.046 -2.576 1.00 98.62 129 VAL A C 1
ATOM 1047 O O . VAL A 1 129 ? -0.557 -0.834 -1.804 1.00 98.62 129 VAL A O 1
ATOM 1050 N N . HIS A 1 130 ? 0.862 -2.271 -2.787 1.00 98.69 130 HIS A N 1
ATOM 1051 C CA . HIS A 1 130 ? 0.328 -3.452 -2.112 1.00 98.69 130 HIS A CA 1
ATOM 1052 C C . HIS A 1 130 ? 0.490 -3.367 -0.584 1.00 98.69 13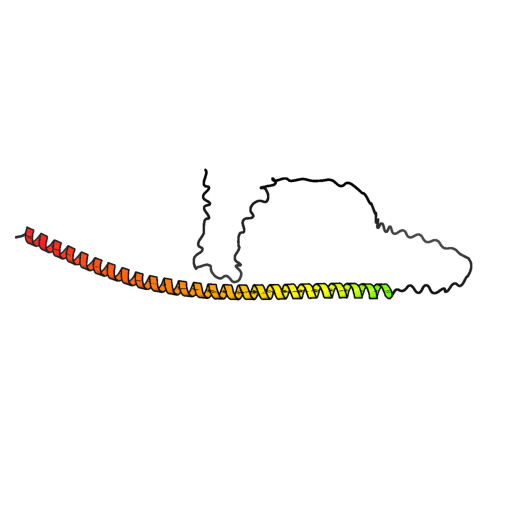0 HI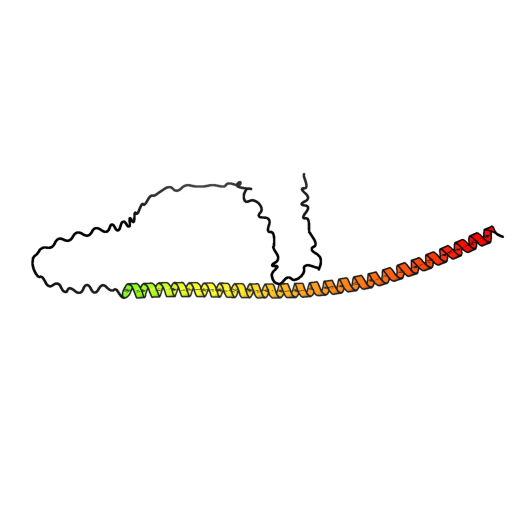S A C 1
ATOM 1054 O O . HIS A 1 130 ? -0.465 -3.610 0.153 1.00 98.69 130 HIS A O 1
ATOM 1060 N N . HIS A 1 131 ? 1.670 -2.983 -0.094 1.00 98.69 131 HIS A N 1
ATOM 1061 C CA . HIS A 1 131 ? 1.909 -2.813 1.341 1.00 98.69 131 HIS A CA 1
ATOM 1062 C C .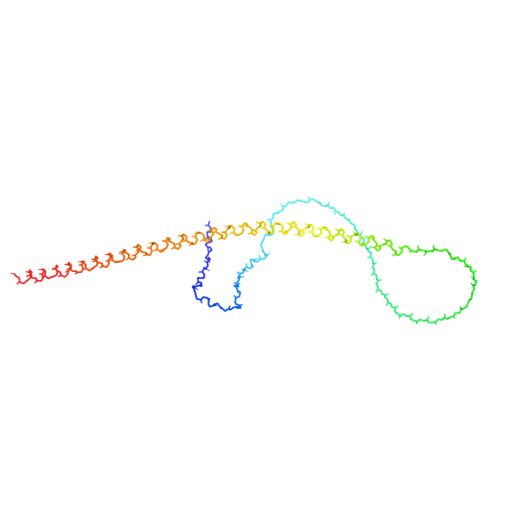 HIS A 1 131 ? 1.061 -1.693 1.946 1.00 98.69 131 HIS A C 1
ATOM 1064 O O . HIS A 1 131 ? 0.480 -1.892 3.010 1.00 98.69 131 HIS A O 1
ATOM 1070 N N . ASN A 1 132 ? 0.919 -0.560 1.257 1.00 98.62 132 ASN A N 1
ATOM 1071 C CA . ASN A 1 132 ? 0.055 0.531 1.701 1.00 98.62 132 ASN A CA 1
ATOM 1072 C C . ASN A 1 132 ? -1.409 0.087 1.796 1.00 98.62 132 ASN A C 1
ATOM 1074 O O . ASN A 1 132 ? -2.066 0.390 2.788 1.00 98.62 132 ASN A O 1
ATOM 1078 N N . SER A 1 133 ? -1.905 -0.682 0.822 1.00 98.50 133 SER A N 1
ATOM 1079 C CA . SER A 1 133 ? -3.253 -1.260 0.888 1.00 98.50 133 SER A CA 1
ATOM 1080 C C . SER A 1 133 ? -3.414 -2.168 2.108 1.00 98.50 133 SER A C 1
ATOM 1082 O O . SER A 1 133 ? -4.364 -2.013 2.868 1.00 98.50 133 SER A O 1
ATOM 1084 N N . ALA A 1 134 ? -2.456 -3.069 2.344 1.00 98.56 134 ALA A N 1
ATOM 1085 C CA . ALA A 1 134 ? -2.494 -3.967 3.495 1.00 98.56 134 ALA A CA 1
ATOM 1086 C C . ALA A 1 134 ? -2.450 -3.209 4.835 1.00 98.56 134 ALA A C 1
ATOM 1088 O O . ALA A 1 134 ? -3.118 -3.601 5.792 1.00 98.56 134 ALA A O 1
ATOM 1089 N N . LEU A 1 135 ? -1.693 -2.109 4.910 1.00 98.69 135 LEU A N 1
ATOM 1090 C CA . LEU A 1 135 ? -1.661 -1.240 6.086 1.00 98.69 135 LEU A CA 1
ATOM 1091 C C . LEU A 1 135 ? -3.006 -0.547 6.316 1.00 98.69 135 LEU A C 1
ATOM 1093 O O . LEU A 1 135 ? -3.480 -0.527 7.449 1.00 98.69 135 LEU A O 1
ATOM 1097 N N . VAL A 1 136 ? -3.652 -0.034 5.266 1.00 98.62 136 VAL A N 1
ATOM 1098 C CA . VAL A 1 136 ? -5.000 0.549 5.367 1.00 98.62 136 VAL A CA 1
ATOM 1099 C C . VAL A 1 136 ? -6.004 -0.492 5.875 1.00 98.62 136 VAL A C 1
ATOM 1101 O O . VAL A 1 136 ? -6.771 -0.213 6.800 1.00 98.62 136 VAL A O 1
ATOM 1104 N N . ASP A 1 137 ? -5.963 -1.720 5.360 1.00 98.69 137 ASP A N 1
ATOM 1105 C CA . ASP A 1 137 ? -6.839 -2.808 5.815 1.00 98.69 137 ASP A CA 1
ATOM 1106 C C . ASP A 1 137 ? -6.583 -3.190 7.284 1.00 98.69 137 ASP A C 1
ATOM 1108 O O . ASP A 1 137 ? -7.518 -3.423 8.062 1.00 98.69 137 ASP A O 1
ATOM 1112 N N . ALA A 1 138 ? -5.317 -3.210 7.705 1.00 98.62 138 ALA A N 1
ATOM 1113 C CA . ALA A 1 138 ? -4.945 -3.473 9.090 1.00 98.62 138 ALA A CA 1
ATOM 1114 C C . ALA A 1 138 ? -5.425 -2.356 10.031 1.00 98.62 138 ALA A C 1
ATOM 1116 O O . ALA A 1 138 ? -6.023 -2.648 11.070 1.00 98.62 138 ALA A O 1
ATOM 1117 N N . VAL A 1 139 ? -5.222 -1.091 9.651 1.00 98.75 139 VAL A N 1
ATOM 1118 C CA . VAL A 1 139 ? -5.666 0.080 10.420 1.00 98.75 139 VAL A CA 1
ATOM 1119 C C . VAL A 1 139 ? -7.184 0.085 10.549 1.00 98.75 139 VAL A C 1
ATOM 1121 O O . VAL A 1 139 ? -7.691 0.160 11.663 1.00 98.75 139 VAL A O 1
ATOM 1124 N N . THR A 1 140 ? -7.926 -0.094 9.455 1.00 98.56 140 THR A N 1
ATOM 1125 C CA . THR A 1 140 ? -9.399 -0.134 9.504 1.00 98.56 140 THR A CA 1
ATOM 1126 C C . THR A 1 140 ? -9.918 -1.282 10.373 1.00 98.56 140 THR A C 1
ATOM 1128 O O . THR A 1 140 ? -10.890 -1.120 11.116 1.00 98.56 140 THR A O 1
ATOM 1131 N N . THR A 1 141 ? -9.259 -2.442 10.338 1.00 98.69 141 THR A N 1
ATOM 1132 C CA . THR A 1 141 ? -9.585 -3.572 11.216 1.00 98.69 141 THR A CA 1
ATOM 1133 C C . THR A 1 141 ? -9.317 -3.241 12.682 1.00 98.69 141 THR A C 1
ATOM 1135 O O . THR A 1 141 ? -10.131 -3.581 13.545 1.00 98.69 141 THR A O 1
ATOM 1138 N N . LEU A 1 142 ? -8.197 -2.580 12.977 1.00 98.75 142 LEU A N 1
ATOM 1139 C CA . LEU A 1 142 ? -7.845 -2.163 14.329 1.00 98.75 142 LEU A CA 1
ATOM 1140 C C . LEU A 1 142 ? -8.827 -1.117 14.863 1.00 98.75 142 LEU A C 1
ATOM 1142 O O . LEU A 1 142 ? -9.323 -1.290 15.972 1.00 98.75 142 LEU A O 1
ATOM 1146 N N . THR A 1 143 ? -9.187 -0.111 14.063 1.00 98.69 143 THR A N 1
ATOM 1147 C CA . THR A 1 143 ? -10.200 0.894 14.418 1.00 98.69 143 THR A CA 1
ATOM 1148 C C . THR A 1 143 ? -11.526 0.231 14.773 1.00 98.69 143 THR A C 1
ATOM 1150 O O . THR A 1 143 ? -12.057 0.466 15.851 1.00 98.69 143 THR A O 1
ATOM 1153 N N . ARG A 1 144 ? -12.008 -0.720 13.962 1.00 98.56 144 ARG A N 1
ATOM 1154 C CA . ARG A 1 144 ? -13.246 -1.461 14.277 1.00 98.56 144 ARG A CA 1
ATOM 1155 C C . ARG A 1 144 ? -13.165 -2.245 15.586 1.00 98.56 144 ARG A C 1
ATOM 1157 O O . ARG A 1 144 ? -14.172 -2.400 16.273 1.00 98.56 144 ARG A O 1
ATOM 1164 N N . LYS A 1 145 ? -12.000 -2.813 15.913 1.00 98.69 145 LYS A N 1
ATOM 1165 C CA . LYS A 1 145 ? -11.792 -3.498 17.199 1.00 98.69 145 LYS A CA 1
ATOM 1166 C C . LYS A 1 145 ? -11.773 -2.502 18.356 1.00 98.69 145 LYS A C 1
ATOM 1168 O O . LYS A 1 145 ? -12.367 -2.794 19.389 1.00 98.69 145 LYS A O 1
ATOM 1173 N N . GLN A 1 146 ? -11.143 -1.347 18.160 1.00 98.62 146 GLN A N 1
ATOM 1174 C CA . GLN A 1 146 ? -11.117 -0.267 19.136 1.00 98.62 146 GLN A CA 1
ATOM 1175 C C . GLN A 1 146 ? -12.528 0.248 19.426 1.00 98.62 146 GLN A C 1
ATOM 1177 O O . GLN A 1 146 ? -12.904 0.318 20.590 1.00 98.62 146 GLN A O 1
ATOM 1182 N N . ASP A 1 147 ? -13.343 0.504 18.402 1.00 98.44 147 ASP A N 1
ATOM 1183 C CA . ASP A 1 147 ? -14.723 0.974 18.576 1.00 98.44 147 ASP A CA 1
ATOM 1184 C C . ASP A 1 147 ? -15.558 -0.020 19.395 1.00 98.44 147 ASP A C 1
ATOM 1186 O O . ASP A 1 147 ? -16.273 0.360 20.321 1.00 98.44 147 ASP A O 1
ATOM 1190 N N . LYS A 1 148 ? -15.418 -1.323 19.112 1.00 98.62 148 LYS A N 1
ATOM 1191 C CA . LYS A 1 148 ? -16.075 -2.383 19.895 1.00 98.62 148 LYS A CA 1
ATOM 1192 C C . LYS A 1 148 ? -15.612 -2.399 21.349 1.00 98.62 148 LYS A C 1
ATOM 1194 O O . LYS A 1 148 ? -16.437 -2.573 22.241 1.00 98.62 148 LYS A O 1
ATOM 1199 N N . ALA A 1 149 ? -14.311 -2.240 21.584 1.00 98.44 149 ALA A N 1
ATOM 1200 C CA . ALA A 1 149 ? -13.763 -2.187 22.932 1.00 98.44 149 ALA A CA 1
ATOM 1201 C C . ALA A 1 149 ? -14.291 -0.963 23.695 1.00 98.44 149 ALA A C 1
ATOM 1203 O O . ALA A 1 149 ? -14.717 -1.109 24.836 1.00 98.44 149 ALA A O 1
ATOM 1204 N N . VAL A 1 150 ? -14.346 0.207 23.052 1.00 98.56 150 VAL A N 1
ATOM 1205 C CA . VAL A 1 150 ? -14.892 1.441 23.637 1.00 98.56 150 VAL A CA 1
ATOM 1206 C C . VAL A 1 150 ? -16.360 1.261 24.029 1.00 98.56 150 VAL A C 1
ATOM 1208 O O . VAL A 1 150 ? -16.729 1.564 25.164 1.00 98.56 150 VAL A O 1
ATOM 1211 N N . LEU A 1 151 ? -17.188 0.698 23.143 1.00 98.62 151 LEU A N 1
ATOM 1212 C CA . LEU A 1 151 ? -18.595 0.416 23.451 1.00 98.62 151 LEU A CA 1
ATOM 1213 C C . LEU A 1 151 ? -18.743 -0.526 24.652 1.00 98.62 151 LEU A C 1
ATOM 1215 O O . LEU A 1 151 ? -19.519 -0.235 25.558 1.00 98.62 151 LEU A O 1
ATOM 1219 N N . ALA A 1 152 ? -17.959 -1.607 24.697 1.00 98.50 152 ALA A N 1
ATOM 1220 C CA . ALA A 1 152 ? -17.967 -2.525 25.832 1.00 98.50 152 ALA A CA 1
ATOM 1221 C C . ALA A 1 152 ? -17.544 -1.822 27.135 1.00 98.50 152 ALA A C 1
ATOM 1223 O O . ALA A 1 152 ? -18.155 -2.035 28.179 1.00 98.50 152 ALA A O 1
ATOM 1224 N N . THR A 1 153 ? -16.531 -0.950 27.094 1.00 98.50 153 THR A N 1
ATOM 1225 C CA . THR A 1 153 ? -16.104 -0.203 28.287 1.00 98.50 153 THR A CA 1
ATOM 1226 C C . THR A 1 153 ? -17.154 0.791 28.776 1.00 98.50 153 THR A C 1
ATOM 1228 O O . THR A 1 153 ? -17.336 0.914 29.986 1.00 98.50 153 THR A O 1
ATOM 1231 N N . GLU A 1 154 ? -17.875 1.462 27.874 1.00 98.56 154 GLU A N 1
ATOM 1232 C CA . GLU A 1 154 ? -18.979 2.350 28.255 1.00 98.56 154 GLU A CA 1
ATOM 1233 C C . GLU A 1 154 ? -20.147 1.570 28.866 1.00 98.56 154 GLU A C 1
ATOM 1235 O O . GLU A 1 154 ? -20.695 1.992 29.884 1.00 98.56 154 GLU A O 1
ATOM 1240 N N . GLU A 1 155 ? -20.486 0.402 28.315 1.00 98.56 155 GLU A N 1
ATOM 1241 C CA . GLU A 1 155 ? -21.507 -0.478 28.890 1.00 98.56 155 GLU A CA 1
ATOM 1242 C C . GLU A 1 155 ? -21.128 -0.926 30.310 1.00 98.56 155 GLU A C 1
ATOM 1244 O O . GLU A 1 155 ? -21.922 -0.769 31.241 1.00 98.56 155 GLU A O 1
ATOM 1249 N N . LEU A 1 156 ? -19.889 -1.393 30.513 1.00 98.56 156 LEU A N 1
ATOM 1250 C CA . LEU A 1 156 ? -19.395 -1.739 31.849 1.00 98.56 156 LEU A CA 1
ATOM 1251 C C . LEU A 1 156 ? -19.434 -0.534 32.799 1.00 98.56 156 LEU A C 1
ATOM 1253 O O . LEU A 1 156 ? -19.799 -0.680 33.967 1.00 98.56 156 LEU A O 1
ATOM 1257 N N . ARG A 1 157 ? -19.073 0.663 32.323 1.00 98.62 157 ARG A N 1
ATOM 1258 C CA . ARG A 1 157 ? -19.102 1.889 33.133 1.00 98.62 157 ARG A CA 1
ATOM 1259 C C . ARG A 1 157 ? -20.517 2.196 33.627 1.00 98.62 157 ARG A C 1
ATOM 1261 O O . ARG A 1 157 ? -20.676 2.548 34.798 1.00 98.62 157 ARG A O 1
ATOM 1268 N N . LEU A 1 158 ? -21.527 2.048 32.767 1.00 98.50 158 LEU A N 1
ATOM 1269 C CA . LEU A 1 158 ? -22.934 2.226 33.137 1.00 98.50 158 LEU A CA 1
ATOM 1270 C C . LEU A 1 158 ? -23.373 1.188 34.176 1.00 98.50 158 LEU A C 1
ATOM 1272 O O . LEU A 1 158 ? -23.895 1.572 35.222 1.00 98.50 158 LEU A O 1
ATOM 1276 N N . GLN A 1 159 ? -23.066 -0.094 33.959 1.00 98.38 159 GLN A N 1
ATOM 1277 C CA . GLN A 1 159 ? -23.393 -1.167 34.910 1.00 98.38 159 GLN A CA 1
ATOM 1278 C C . GLN A 1 159 ? -22.764 -0.927 36.292 1.00 98.38 159 GLN A C 1
ATOM 1280 O O . GLN A 1 159 ? -23.424 -1.066 37.322 1.00 98.38 159 GLN A O 1
ATOM 1285 N N . VAL A 1 160 ? -21.497 -0.504 36.345 1.00 98.56 160 VAL A N 1
ATOM 1286 C CA . VAL A 1 160 ? -20.823 -0.165 37.610 1.00 98.56 160 VAL A CA 1
ATOM 1287 C C . VAL A 1 160 ? -21.496 1.025 38.300 1.00 98.56 160 VAL A C 1
ATOM 1289 O O . VAL A 1 160 ? -21.628 1.034 39.527 1.00 98.56 160 VAL A O 1
ATOM 1292 N N . GLN A 1 161 ? -21.943 2.026 37.539 1.00 98.44 161 GLN A N 1
ATOM 1293 C CA . GLN A 1 161 ? -22.658 3.177 38.085 1.00 98.44 161 GLN A CA 1
ATOM 1294 C C . GLN A 1 161 ? -24.022 2.778 38.669 1.00 98.44 161 GLN A C 1
ATOM 1296 O O . GLN A 1 161 ? -24.363 3.245 39.756 1.00 98.44 161 GLN A O 1
ATOM 1301 N N . GLU A 1 162 ? -24.763 1.890 38.007 1.00 98.44 162 GLU A N 1
ATOM 1302 C CA . GLU A 1 162 ? -26.032 1.336 38.503 1.00 98.44 162 GLU A CA 1
ATOM 1303 C C . GLU A 1 162 ? -25.844 0.502 39.776 1.00 98.44 162 GLU A C 1
ATOM 1305 O O . GLU A 1 162 ? -26.582 0.663 40.749 1.00 98.44 162 GLU A O 1
ATOM 1310 N N . ILE A 1 163 ? -24.814 -0.346 39.824 1.00 98.44 163 ILE A N 1
ATOM 1311 C CA . ILE A 1 163 ? -24.483 -1.106 41.037 1.00 98.44 163 ILE A CA 1
ATOM 1312 C C . ILE A 1 163 ? -24.147 -0.143 42.179 1.00 98.44 163 ILE A C 1
ATOM 1314 O O . ILE A 1 163 ? -24.635 -0.307 43.297 1.00 98.44 163 ILE A O 1
ATOM 1318 N N . LYS A 1 164 ? -23.347 0.894 41.908 1.00 98.44 164 LYS A N 1
ATOM 1319 C CA . LYS A 1 164 ? -22.972 1.897 42.912 1.00 98.44 164 LYS A CA 1
ATOM 1320 C C . LYS A 1 164 ? -24.197 2.605 43.494 1.00 98.44 164 LYS A C 1
ATOM 1322 O O . LYS A 1 164 ? -24.267 2.766 44.713 1.00 98.44 164 LYS A O 1
ATOM 1327 N N . THR A 1 165 ? -25.152 3.023 42.663 1.00 98.19 165 THR A N 1
ATOM 1328 C CA . THR A 1 165 ? -26.374 3.695 43.137 1.00 98.19 165 THR A CA 1
ATOM 1329 C C . THR A 1 165 ? -27.268 2.733 43.920 1.00 98.19 165 THR A C 1
ATOM 1331 O O . THR A 1 165 ? -27.759 3.100 44.987 1.00 98.19 165 THR A O 1
ATOM 1334 N N . ALA A 1 166 ? -27.417 1.484 43.466 1.00 98.00 166 ALA A N 1
ATOM 1335 C CA . ALA A 1 166 ? -28.166 0.452 44.183 1.00 98.00 166 ALA A CA 1
ATOM 1336 C C . ALA A 1 166 ? -27.569 0.167 45.573 1.00 98.00 166 ALA A C 1
ATOM 1338 O O . ALA A 1 166 ? -28.297 0.129 46.566 1.00 98.00 166 ALA A O 1
ATOM 1339 N N . VAL A 1 167 ? -26.242 0.041 45.669 1.00 98.19 167 VAL A N 1
ATOM 1340 C CA . VAL A 1 167 ? -25.533 -0.142 46.945 1.00 98.19 167 VAL A CA 1
ATOM 1341 C C . VAL A 1 167 ? -25.740 1.060 47.87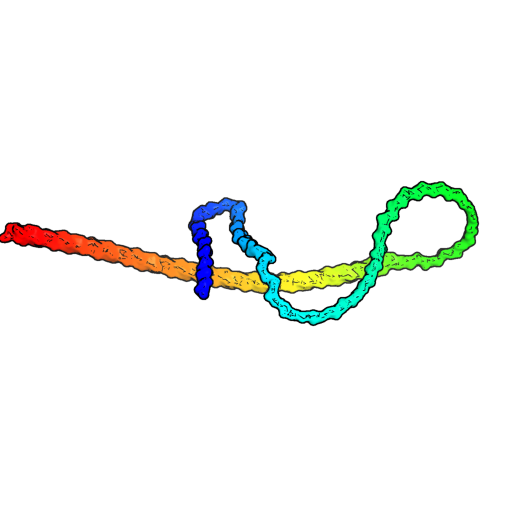0 1.00 98.19 167 VAL A C 1
ATOM 1343 O O . VAL A 1 167 ? -26.042 0.876 49.047 1.00 98.19 167 VAL A O 1
ATOM 1346 N N . GLN A 1 168 ? -25.647 2.291 47.357 1.00 97.50 168 GLN A N 1
ATOM 1347 C CA . GLN A 1 168 ? -25.901 3.499 48.155 1.00 97.50 168 GLN A CA 1
ATOM 1348 C C . GLN A 1 168 ? -27.329 3.545 48.716 1.00 97.50 168 GLN A C 1
ATOM 1350 O O . GLN A 1 168 ? -27.515 3.910 49.876 1.00 97.50 168 GLN A O 1
ATOM 1355 N N . LEU A 1 169 ? -28.330 3.146 47.927 1.00 97.38 169 LEU A N 1
ATOM 1356 C CA . LEU A 1 169 ? -29.720 3.071 48.384 1.00 97.38 169 LEU A CA 1
ATOM 1357 C C . LEU A 1 169 ? -29.913 2.021 49.484 1.00 97.38 169 LEU A C 1
ATOM 1359 O O . LEU A 1 169 ? -30.647 2.271 50.441 1.00 97.38 169 LEU A O 1
ATOM 1363 N N . LEU A 1 170 ? -29.251 0.865 49.374 1.00 96.94 170 LEU A N 1
ATOM 1364 C CA . LEU A 1 170 ? -29.300 -0.178 50.401 1.00 96.94 170 LEU A CA 1
ATOM 1365 C C . LEU A 1 170 ? -28.702 0.305 51.728 1.00 96.94 170 LEU A C 1
ATOM 1367 O O . LEU A 1 170 ? -29.332 0.108 52.764 1.00 96.94 170 LEU A O 1
ATOM 1371 N N . ILE A 1 171 ? -27.557 0.995 51.687 1.00 96.94 171 ILE A N 1
ATOM 1372 C CA . ILE A 1 171 ? -26.916 1.584 52.877 1.00 96.94 171 ILE A CA 1
ATOM 1373 C C . ILE A 1 171 ? -27.840 2.626 53.528 1.00 96.94 171 ILE A C 1
ATOM 1375 O O . ILE A 1 171 ? -28.130 2.562 54.718 1.00 96.94 171 ILE A O 1
ATOM 1379 N N . GLN A 1 172 ? -28.403 3.546 52.740 1.00 95.31 172 GLN A N 1
ATOM 1380 C CA . GLN A 1 172 ? -29.332 4.554 53.271 1.00 95.31 172 GLN A CA 1
ATOM 1381 C C . GLN A 1 172 ? -30.603 3.951 53.878 1.00 95.31 172 GLN A C 1
ATOM 1383 O O . GLN A 1 172 ? -31.234 4.573 54.735 1.00 95.31 172 GLN A O 1
ATOM 1388 N N . LYS A 1 173 ? -31.028 2.778 53.398 1.00 95.56 173 LYS A N 1
ATOM 1389 C CA . LYS A 1 173 ? -32.180 2.059 53.941 1.00 95.56 173 LYS A CA 1
ATOM 1390 C C . LYS A 1 173 ? -31.834 1.360 55.257 1.00 95.56 173 LYS A C 1
ATOM 1392 O O . LYS A 1 173 ? -32.675 1.379 56.150 1.00 95.56 173 LYS A O 1
ATOM 1397 N N . SER A 1 174 ? -30.642 0.772 55.385 1.00 93.12 174 SER A N 1
ATOM 1398 C CA . SER A 1 174 ? -30.208 0.133 56.636 1.00 93.12 174 SER A CA 1
ATOM 1399 C C . SER A 1 174 ? -29.997 1.135 57.764 1.00 93.12 174 SER A C 1
ATOM 1401 O O . SER A 1 174 ? -30.337 0.826 58.894 1.00 93.12 174 SER A O 1
ATOM 1403 N N . ASP A 1 175 ? -29.525 2.347 57.464 1.00 89.81 175 ASP A N 1
ATOM 1404 C CA . ASP A 1 175 ? -29.285 3.379 58.487 1.00 89.81 175 ASP A CA 1
ATOM 1405 C C . ASP A 1 175 ? -30.582 3.979 59.069 1.00 89.81 175 ASP A C 1
ATOM 1407 O O . ASP A 1 175 ? -30.552 4.679 60.080 1.00 89.81 175 ASP A O 1
ATOM 1411 N N . LYS A 1 176 ? -31.728 3.745 58.415 1.00 82.06 176 LYS A N 1
ATOM 1412 C CA . LYS A 1 176 ? -33.052 4.247 58.825 1.00 82.06 176 LYS A CA 1
ATOM 1413 C C . LYS A 1 176 ? -33.918 3.197 59.526 1.00 82.06 176 LYS A C 1
ATOM 1415 O O . LYS A 1 176 ? -35.030 3.539 59.933 1.00 82.06 176 LYS A O 1
ATOM 1420 N N . SER A 1 177 ? -33.465 1.946 59.588 1.00 65.19 177 SER A N 1
ATOM 1421 C CA . SER A 1 177 ? -34.210 0.815 60.152 1.00 65.19 177 SER A CA 1
ATOM 1422 C C . SER A 1 177 ? -33.649 0.392 61.498 1.00 65.19 177 SER A C 1
ATOM 1424 O O . SER A 1 177 ? -34.452 -0.203 62.247 1.00 65.19 177 SER A O 1
#

Radius of gyration: 44.72 Å; chains: 1; bounding box: 95×55×128 Å

Organism: NCBI:txid67003

Foldseek 3Di:
DDDDDDPPDDDDPPPPPPCPVPDDDDDPPPPDDPDDDDDDDDDDDDDDDDDDDDDDDDDPDDDDDDDDDDDDDDDDDPPDPPPPPPPVVVVVVVVVVVVVVVVVVVVVVVVVVVVVVVVVVVVVVVVVVVVVVVVVVVVVVVVVVVVVVVVVVVVVVVVVVVVVVVVVVVVVVVVVD

Secondary structure (DSSP, 8-state):
--------------S-----TT-----------S-S------------------------------------------------TTHHHHHHHHHHHHHHHHHHHHHHHHHHHHHHHHHHHHHHHHHHHHHHHHHHHHHHHHHHHHHHHHHHHHHHHHHHHHHHHHHHHHHHHHTT-

pLDDT: mean 72.11, std 24.32, range [34.12, 98.75]

Sequence (177 aa):
MDERSSQGSFVDHGLEAEVNKQSRPQWNVELTDPNMSNRYGSSGPSSSNSNNDDEDDNNNDDHDYRKKKHDGRRRDSSLNRCRPYGMTNRRRVGVQYRHLLLANRRLEVMNATLEKMNKTLMESNRLLVHHNSALVDAVTTLTRKQDKAVLATEELRLQVQEIKTAVQLLIQKSDKS